Protein AF-A0A7S4VEH2-F1 (afdb_monomer)

Solvent-accessible surface area (backbone atoms only — not comparable to full-atom values): 6052 Å² total; per-residue (Å²): 135,84,85,79,81,44,60,84,27,57,53,77,74,77,70,29,59,28,53,64,31,67,52,95,81,27,40,36,30,19,26,14,56,30,73,25,32,37,40,34,35,75,90,79,71,46,65,41,48,45,76,43,55,86,74,33,49,46,79,63,50,19,17,65,28,42,42,61,58,96,90,38,81,47,67,40,70,66,52,32,50,63,52,76,71,81,86,72,79,81,72,74,74,77,82,78,73,90,75,88,131

Foldseek 3Di:
DDDQPCVQQVQPDPPQFADWEDAPQWIWTHGQAGQFIWIAHPVVSDIYTHGCVVQQFDDHRFFNDWDDDPRDIDTHGDPGPRPPPPPPPPCPPPPDDDDDD

Organism: NCBI:txid311494

Nearest PDB structures (foldseek):
  7plb-assembly1_A  TM=7.196E-01  e=3.861E-01  Caulobacter vibrioides CB15
  7rj9-assembly2_B  TM=5.709E-01  e=5.611E-01  Homo sapiens
  8f5p-assembly1_E  TM=6.770E-01  e=1.833E+00  Leishmania tarentolae
  5hx2-assembly1_A  TM=5.806E-01  e=2.664E+00  Tequatrovirus T4
  2w18-assembly1_A  TM=5.055E-01  e=6.785E+00  Homo sapiens

Sequence (101 aa):
VRGIDVASAGARGDDKFCGICECAGKVYAAPFNAEKLLEYDPTCGSVRGIDVASAGARGDYKFSGICECAGKVYAAPYNAELAPRKSSWSTTPPAAVSAAS

Secondary structure (DSSP, 8-state):
-PPP--GGGT--SSS-EEEEEEETTEEEEEESS-SEEEEEETTTTEEEEEE-GGGTEESSS-EEEEEEETTEEEEEESS-EE-------------------

Structure (mmCIF, N/CA/C/O backbone):
data_AF-A0A7S4VEH2-F1
#
_entry.id   AF-A0A7S4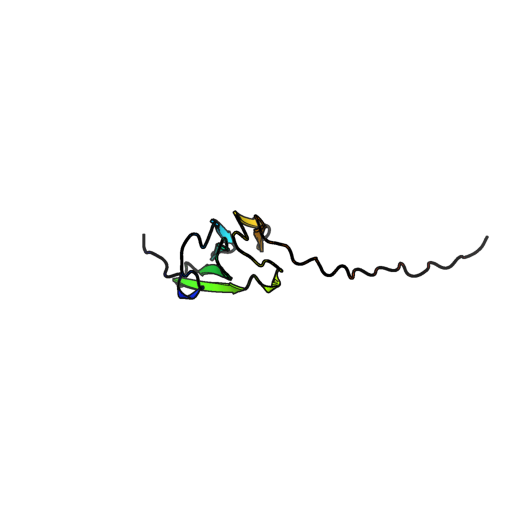VEH2-F1
#
loop_
_atom_site.group_PDB
_atom_site.id
_atom_site.type_symbol
_atom_site.label_atom_id
_atom_site.label_alt_id
_atom_site.label_comp_id
_atom_site.label_asym_id
_atom_site.label_entity_id
_atom_site.label_seq_id
_atom_site.pdbx_PDB_ins_code
_atom_site.Cartn_x
_atom_site.Cartn_y
_atom_site.Cartn_z
_atom_site.occupancy
_atom_site.B_iso_or_equiv
_atom_site.auth_seq_id
_atom_site.auth_comp_id
_atom_site.auth_asym_id
_atom_site.auth_atom_id
_atom_site.pdbx_PDB_model_num
ATOM 1 N N . VAL A 1 1 ? -18.958 -8.177 -4.803 1.00 48.69 1 VAL A N 1
ATOM 2 C CA . VAL A 1 1 ? -17.726 -7.436 -4.440 1.00 48.69 1 VAL A CA 1
ATOM 3 C C . VAL A 1 1 ? -17.686 -6.173 -5.287 1.00 48.69 1 VAL A C 1
ATOM 5 O O . VAL A 1 1 ? -17.835 -6.296 -6.495 1.00 48.69 1 VAL A O 1
ATOM 8 N N . ARG A 1 2 ? -17.610 -4.976 -4.691 1.00 62.22 2 ARG A N 1
ATOM 9 C CA . ARG A 1 2 ? -17.400 -3.731 -5.451 1.00 62.22 2 ARG A CA 1
ATOM 10 C C . ARG A 1 2 ? -15.892 -3.525 -5.599 1.00 62.22 2 ARG A C 1
ATOM 12 O O . ARG A 1 2 ? -15.183 -3.639 -4.605 1.00 62.22 2 ARG A O 1
ATOM 19 N N . GLY A 1 3 ? -15.416 -3.289 -6.820 1.00 63.50 3 GLY A N 1
ATOM 20 C CA . GLY A 1 3 ? -14.022 -2.909 -7.048 1.00 63.50 3 GLY A CA 1
ATOM 21 C C . GLY A 1 3 ? -13.737 -1.545 -6.420 1.00 63.50 3 GLY A C 1
ATOM 22 O O . GLY A 1 3 ? -14.608 -0.675 -6.425 1.00 63.50 3 GLY A O 1
ATOM 23 N N . ILE A 1 4 ? -12.544 -1.380 -5.856 1.00 73.50 4 ILE A N 1
ATOM 24 C CA . ILE A 1 4 ? -12.077 -0.106 -5.302 1.00 73.50 4 ILE A CA 1
ATOM 25 C C . ILE A 1 4 ? -11.321 0.620 -6.415 1.00 73.50 4 ILE A C 1
ATOM 27 O O . ILE A 1 4 ? -10.411 0.043 -7.010 1.00 73.50 4 ILE A O 1
ATOM 31 N N . ASP A 1 5 ? -11.688 1.870 -6.702 1.00 74.50 5 ASP A N 1
ATOM 32 C CA . ASP A 1 5 ? -10.910 2.699 -7.623 1.00 74.50 5 ASP A CA 1
ATOM 33 C C . ASP A 1 5 ? -9.641 3.195 -6.924 1.00 74.50 5 ASP A C 1
ATOM 35 O O . ASP A 1 5 ? -9.668 4.080 -6.068 1.00 74.50 5 ASP A O 1
ATOM 39 N N . VAL A 1 6 ? -8.519 2.581 -7.286 1.00 70.19 6 VAL A N 1
ATOM 40 C CA . VAL A 1 6 ? -7.194 2.868 -6.731 1.00 70.19 6 VAL A CA 1
ATOM 41 C C . VAL A 1 6 ? -6.381 3.822 -7.613 1.00 70.19 6 VAL A C 1
ATOM 43 O O . VAL A 1 6 ? -5.240 4.156 -7.279 1.00 70.19 6 VAL A O 1
ATOM 46 N N . ALA A 1 7 ? -6.954 4.315 -8.720 1.00 70.56 7 ALA A N 1
ATOM 47 C CA . ALA A 1 7 ? -6.262 5.221 -9.634 1.00 70.56 7 ALA A CA 1
ATOM 48 C C . ALA A 1 7 ? -5.871 6.542 -8.951 1.00 70.56 7 ALA A C 1
ATOM 50 O O . ALA A 1 7 ? -4.811 7.098 -9.247 1.00 70.56 7 ALA A O 1
ATOM 51 N N . SER A 1 8 ? -6.689 7.010 -8.005 1.00 67.38 8 SER A N 1
ATOM 52 C CA . SER A 1 8 ? -6.434 8.201 -7.185 1.00 67.38 8 SER A CA 1
ATOM 53 C C . SER A 1 8 ? -5.230 8.047 -6.244 1.00 67.38 8 SER A C 1
ATOM 55 O O . SER A 1 8 ? -4.567 9.035 -5.933 1.00 67.38 8 SER A O 1
ATOM 57 N N . ALA A 1 9 ? -4.885 6.817 -5.850 1.00 64.62 9 ALA A N 1
ATOM 58 C CA . ALA A 1 9 ? -3.685 6.511 -5.068 1.00 64.62 9 ALA A CA 1
ATOM 59 C C . ALA A 1 9 ? -2.412 6.373 -5.924 1.00 64.62 9 ALA A C 1
ATOM 61 O O . ALA A 1 9 ? -1.355 6.036 -5.394 1.00 64.62 9 ALA A O 1
ATOM 62 N N . GLY A 1 10 ? -2.483 6.627 -7.235 1.00 64.94 10 GLY A N 1
ATOM 63 C CA . GLY A 1 10 ? -1.339 6.476 -8.139 1.00 64.94 10 GLY A CA 1
ATOM 64 C C . GLY A 1 10 ? -1.060 5.025 -8.541 1.00 64.94 10 GLY A C 1
ATOM 65 O O . GLY A 1 10 ? 0.013 4.719 -9.055 1.00 64.94 10 GLY A O 1
ATOM 66 N N . ALA A 1 11 ? -2.022 4.120 -8.350 1.00 66.12 11 ALA A N 1
ATOM 67 C CA . ALA A 1 11 ? -1.904 2.718 -8.732 1.00 66.12 11 ALA A CA 1
ATOM 68 C C . ALA A 1 11 ? -2.224 2.494 -10.222 1.00 66.12 11 ALA A C 1
ATOM 70 O O . ALA A 1 11 ? -3.170 1.791 -10.568 1.00 66.12 11 ALA A O 1
ATOM 71 N N . ARG A 1 12 ? -1.468 3.131 -11.126 1.00 67.81 12 ARG A N 1
ATOM 72 C CA . ARG A 1 12 ? -1.629 2.955 -12.582 1.00 67.81 12 ARG A CA 1
ATOM 73 C C . ARG A 1 12 ? -0.587 1.982 -13.137 1.00 67.81 12 ARG A C 1
ATOM 75 O O . ARG A 1 12 ? 0.602 2.285 -13.075 1.00 67.81 12 ARG A O 1
ATOM 82 N N . GLY A 1 13 ? -1.024 0.851 -13.692 1.00 69.81 13 GLY A N 1
ATOM 83 C CA . GLY A 1 13 ? -0.178 -0.191 -14.304 1.00 69.81 13 GLY A CA 1
ATOM 84 C C . GLY A 1 13 ? -0.248 -1.533 -13.565 1.00 69.81 13 GLY A C 1
ATOM 85 O O . GLY A 1 13 ? -1.072 -1.689 -12.668 1.00 69.81 13 GLY A O 1
ATOM 86 N N . ASP A 1 14 ? 0.637 -2.464 -13.916 1.00 76.19 14 ASP A N 1
ATOM 87 C CA . ASP A 1 14 ? 0.622 -3.841 -13.401 1.00 76.19 14 ASP A CA 1
ATOM 88 C C . ASP A 1 14 ? 1.411 -4.009 -12.086 1.00 76.19 14 ASP A C 1
ATOM 90 O O . ASP A 1 14 ? 2.276 -3.190 -11.750 1.00 76.19 14 ASP A O 1
ATOM 94 N N . ASP A 1 15 ? 1.071 -5.057 -11.324 1.00 77.88 15 ASP A N 1
ATOM 95 C CA . ASP A 1 15 ? 1.747 -5.506 -10.092 1.00 77.88 15 ASP A CA 1
ATOM 96 C C . ASP A 1 15 ? 2.018 -4.391 -9.065 1.00 77.88 15 ASP A C 1
ATOM 98 O O . ASP A 1 15 ? 3.103 -4.249 -8.499 1.00 77.88 15 ASP A O 1
ATOM 102 N N . LYS A 1 16 ? 1.022 -3.533 -8.820 1.00 79.62 16 LYS A N 1
ATOM 103 C CA . LYS A 1 16 ? 1.207 -2.347 -7.967 1.00 79.62 16 LYS A CA 1
ATOM 104 C C . LYS A 1 16 ? 1.321 -2.643 -6.489 1.00 79.62 16 LYS A C 1
ATOM 106 O O . LYS A 1 16 ? 2.109 -1.974 -5.817 1.00 79.62 16 LYS A O 1
ATOM 111 N N . PHE A 1 17 ? 0.588 -3.630 -5.995 1.00 83.56 17 PHE A N 1
ATOM 112 C CA . PHE A 1 17 ? 0.561 -3.951 -4.576 1.00 83.56 17 PHE A CA 1
ATOM 113 C C . PHE A 1 17 ? 0.790 -5.436 -4.339 1.00 83.56 17 PHE A C 1
ATOM 115 O O . PHE A 1 17 ? 0.231 -6.269 -5.048 1.00 83.56 17 PHE A O 1
ATOM 122 N N . CYS A 1 18 ? 1.582 -5.753 -3.317 1.00 82.94 18 CYS A N 1
ATOM 123 C CA . CYS A 1 18 ? 1.856 -7.119 -2.890 1.00 82.94 18 CYS A CA 1
ATOM 124 C C . CYS A 1 18 ? 1.494 -7.260 -1.410 1.00 82.94 18 CYS A C 1
ATOM 126 O O . CYS A 1 18 ? 2.259 -6.885 -0.521 1.00 82.94 18 CYS A O 1
ATOM 128 N N . GLY A 1 19 ? 0.296 -7.789 -1.161 1.00 85.75 19 GLY A N 1
ATOM 129 C CA . GLY A 1 19 ? -0.248 -7.986 0.179 1.00 85.75 19 GLY A CA 1
ATOM 130 C C . GLY A 1 19 ? -1.057 -6.800 0.708 1.00 85.75 19 GLY A C 1
ATOM 131 O O . GLY A 1 19 ? -0.876 -5.647 0.308 1.00 85.75 19 GLY A O 1
ATOM 132 N N . ILE A 1 20 ? -1.960 -7.117 1.632 1.00 90.06 20 ILE A N 1
ATOM 133 C CA . ILE A 1 20 ? -2.794 -6.161 2.359 1.00 90.06 20 ILE A CA 1
ATOM 134 C C . ILE A 1 20 ? -2.739 -6.463 3.856 1.00 90.06 20 ILE A C 1
ATOM 136 O O . ILE A 1 20 ? -2.552 -7.613 4.248 1.00 90.06 20 ILE A O 1
ATOM 140 N N . CYS A 1 21 ? -2.920 -5.439 4.681 1.00 90.88 21 CYS A N 1
ATOM 141 C CA . CYS A 1 21 ? -3.060 -5.567 6.125 1.00 90.88 21 CYS A CA 1
ATOM 142 C C . CYS A 1 21 ? -4.157 -4.628 6.625 1.00 90.88 21 CYS A C 1
ATOM 144 O O . CYS A 1 21 ? -4.347 -3.544 6.076 1.00 90.88 21 CYS A O 1
ATOM 146 N N . GLU A 1 22 ? -4.869 -5.030 7.667 1.00 91.62 22 GLU A N 1
ATOM 147 C CA . GLU A 1 22 ? -5.794 -4.155 8.380 1.00 91.62 22 GLU A CA 1
ATOM 148 C C . GLU A 1 22 ? -5.065 -3.512 9.565 1.00 91.62 22 GLU A C 1
ATOM 150 O O . GLU A 1 22 ? -4.263 -4.157 10.234 1.00 91.62 22 GLU A O 1
ATOM 155 N N . CYS A 1 23 ? -5.293 -2.220 9.784 1.00 89.56 23 CYS A N 1
ATOM 156 C CA . CYS A 1 23 ? -4.796 -1.508 10.950 1.00 89.56 23 CYS A CA 1
ATOM 157 C C . CYS A 1 23 ? -5.806 -0.436 11.364 1.00 89.56 23 CYS A C 1
ATOM 159 O O . CYS A 1 23 ? -6.087 0.497 10.606 1.00 89.56 23 CYS A O 1
ATOM 161 N N . ALA A 1 24 ? -6.307 -0.542 12.596 1.00 86.44 24 ALA A N 1
ATOM 162 C CA . ALA A 1 24 ? -7.224 0.419 13.209 1.00 86.44 24 ALA A CA 1
ATOM 163 C C . ALA A 1 24 ? -8.484 0.721 12.365 1.00 86.44 24 ALA A C 1
ATOM 165 O O . ALA A 1 24 ? -8.935 1.865 12.289 1.00 86.44 24 ALA A O 1
ATOM 166 N N . GLY A 1 25 ? -9.053 -0.297 11.717 1.00 86.12 25 GLY A N 1
ATOM 167 C CA . GLY A 1 25 ? -10.263 -0.199 10.898 1.00 86.12 25 GLY A CA 1
ATOM 168 C C . GLY A 1 25 ? -10.026 0.282 9.465 1.00 86.12 25 GLY A C 1
ATOM 169 O O . GLY A 1 25 ? -10.988 0.473 8.722 1.00 86.12 25 GLY A O 1
ATOM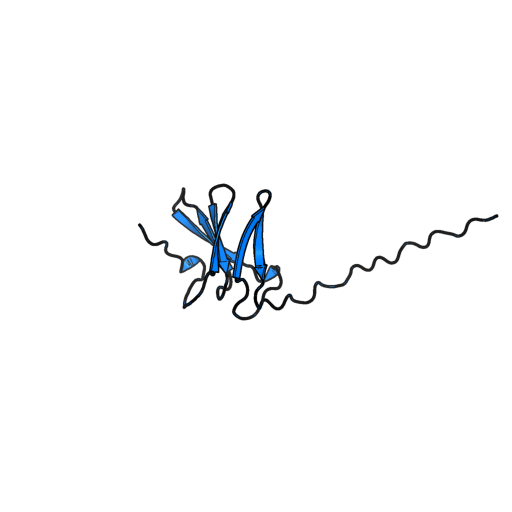 170 N N . LYS A 1 26 ? -8.766 0.466 9.061 1.00 90.50 26 LYS A N 1
ATOM 171 C CA . LYS A 1 26 ? -8.368 0.837 7.700 1.00 90.50 26 LYS A CA 1
ATOM 172 C C . LYS A 1 26 ? -7.559 -0.277 7.057 1.00 90.50 26 LYS A C 1
ATOM 174 O O . LYS A 1 26 ? -6.837 -1.008 7.728 1.00 90.50 26 LYS A O 1
ATOM 179 N N . VAL A 1 27 ? -7.657 -0.387 5.739 1.00 90.25 27 VAL A N 1
ATOM 180 C CA . VAL A 1 27 ? -6.919 -1.376 4.953 1.00 90.25 27 VAL A CA 1
ATOM 181 C C . VAL A 1 27 ? -5.727 -0.703 4.298 1.00 90.25 27 VAL A C 1
ATOM 183 O O . VAL A 1 27 ? -5.864 0.314 3.625 1.00 90.25 27 VAL A O 1
ATOM 186 N N . TYR A 1 28 ? -4.558 -1.297 4.464 1.00 89.25 28 TYR A N 1
ATOM 187 C CA . TYR A 1 28 ? -3.307 -0.829 3.901 1.00 89.25 28 TYR A CA 1
ATOM 188 C C . TYR A 1 28 ? -2.765 -1.853 2.903 1.00 89.25 28 TYR A C 1
ATOM 190 O O . TYR A 1 28 ? -2.820 -3.050 3.177 1.00 89.25 28 TYR A O 1
ATOM 198 N N . ALA A 1 29 ? -2.226 -1.414 1.763 1.00 88.31 29 ALA A N 1
ATOM 199 C CA . ALA A 1 29 ? -1.622 -2.306 0.767 1.00 88.31 29 ALA A CA 1
ATOM 200 C C . ALA A 1 29 ? -0.164 -1.931 0.483 1.00 88.31 29 ALA A C 1
ATOM 202 O O . ALA A 1 29 ? 0.134 -0.772 0.175 1.00 88.31 29 ALA A O 1
ATOM 203 N N . ALA A 1 30 ? 0.741 -2.910 0.569 1.00 87.00 30 ALA A N 1
ATOM 204 C CA . ALA A 1 30 ? 2.173 -2.678 0.383 1.00 87.00 30 ALA A CA 1
ATOM 205 C C . ALA A 1 30 ? 2.491 -2.371 -1.086 1.00 87.00 30 ALA A C 1
ATOM 207 O O . ALA A 1 30 ? 2.098 -3.151 -1.955 1.00 87.00 30 ALA A O 1
ATOM 208 N N . PRO A 1 31 ? 3.221 -1.284 -1.386 1.00 83.94 31 PRO A N 1
ATOM 209 C CA . PRO A 1 31 ? 3.553 -0.928 -2.758 1.00 83.94 31 PRO A CA 1
ATOM 210 C C . PRO A 1 31 ? 4.678 -1.817 -3.305 1.00 83.94 31 PRO A C 1
ATOM 212 O O . PRO A 1 31 ? 5.824 -1.699 -2.891 1.00 83.94 31 PRO A O 1
ATOM 215 N N . PHE A 1 32 ? 4.382 -2.676 -4.277 1.00 82.75 32 PHE A N 1
ATOM 216 C CA . PHE A 1 32 ? 5.404 -3.472 -4.963 1.00 82.75 32 PHE A CA 1
ATOM 217 C C . PHE A 1 32 ? 6.053 -2.643 -6.078 1.00 82.75 32 PHE A C 1
ATOM 219 O O . PHE A 1 32 ? 7.222 -2.279 -5.968 1.00 82.75 32 PHE A O 1
ATOM 226 N N . ASN A 1 33 ? 5.252 -2.217 -7.062 1.00 80.00 33 ASN A N 1
ATOM 227 C CA . ASN A 1 33 ? 5.640 -1.266 -8.117 1.00 80.00 33 ASN A CA 1
ATOM 228 C C . ASN A 1 33 ? 4.913 0.088 -8.023 1.00 80.00 33 ASN A C 1
ATOM 230 O O . ASN A 1 33 ? 4.940 0.890 -8.961 1.00 80.00 33 ASN A O 1
ATOM 234 N N . ALA A 1 34 ? 4.202 0.344 -6.923 1.00 79.12 34 ALA A N 1
ATOM 235 C CA . ALA A 1 34 ? 3.585 1.641 -6.674 1.00 79.12 34 ALA A CA 1
ATOM 236 C C . ALA A 1 34 ? 4.582 2.645 -6.062 1.00 79.12 34 ALA A C 1
ATOM 238 O O . ALA A 1 34 ? 5.537 2.305 -5.355 1.00 79.12 34 ALA A O 1
ATOM 239 N N . GLU A 1 35 ? 4.363 3.929 -6.335 1.00 78.12 35 GLU A N 1
ATOM 240 C CA . GLU A 1 35 ? 5.112 5.018 -5.694 1.00 78.12 35 GLU A CA 1
ATOM 241 C C . GLU A 1 35 ? 4.614 5.305 -4.275 1.00 78.12 35 GLU A C 1
ATOM 243 O O . GLU A 1 35 ? 5.368 5.801 -3.437 1.00 78.12 35 GLU A O 1
ATOM 248 N N . LYS A 1 36 ? 3.353 4.953 -4.008 1.00 83.44 36 LYS A N 1
ATOM 249 C CA . LYS A 1 36 ? 2.634 5.259 -2.774 1.00 83.44 36 LYS A CA 1
ATOM 250 C C . LYS A 1 36 ? 2.041 3.993 -2.174 1.00 83.44 36 LYS A C 1
ATOM 252 O O . LYS A 1 36 ? 1.552 3.134 -2.902 1.00 83.44 36 LYS A O 1
ATOM 257 N N . LEU A 1 37 ? 2.061 3.903 -0.849 1.00 85.12 37 LEU A N 1
ATOM 258 C CA . LEU A 1 37 ? 1.324 2.899 -0.090 1.00 85.12 37 LEU A CA 1
ATOM 259 C C . LEU A 1 37 ? -0.164 3.248 -0.127 1.00 85.12 37 LEU A C 1
ATOM 261 O O . LEU A 1 37 ? -0.528 4.415 0.017 1.00 85.12 37 LEU A O 1
ATOM 265 N N . LEU A 1 38 ? -1.025 2.258 -0.330 1.00 87.31 38 LEU A N 1
ATOM 266 C CA . LEU A 1 38 ? -2.462 2.495 -0.401 1.00 87.31 38 LEU A CA 1
ATOM 267 C C . LEU A 1 38 ? -3.078 2.403 0.991 1.00 87.31 38 LEU A C 1
ATOM 269 O O . LEU A 1 38 ? -2.890 1.398 1.663 1.00 87.31 38 LEU A O 1
ATOM 273 N N . GLU A 1 39 ? -3.815 3.430 1.397 1.00 89.69 39 GLU A N 1
ATOM 274 C CA . GLU A 1 39 ? -4.719 3.433 2.547 1.00 89.69 39 GLU A CA 1
ATOM 275 C C . GLU A 1 39 ? -6.157 3.460 2.017 1.00 89.69 39 GLU A C 1
ATOM 277 O O . GLU A 1 39 ? -6.525 4.332 1.229 1.00 89.69 39 GLU A O 1
ATOM 282 N N . TYR A 1 40 ? -6.978 2.519 2.458 1.00 88.94 40 TYR A N 1
ATOM 283 C CA . TYR A 1 40 ? -8.397 2.440 2.157 1.00 88.94 40 TYR A CA 1
ATOM 284 C C . TYR A 1 40 ? -9.204 2.481 3.449 1.00 88.94 40 TYR A C 1
ATOM 286 O O . TYR A 1 40 ? -8.984 1.691 4.367 1.00 88.94 40 TYR A O 1
ATOM 294 N N . ASP A 1 41 ? -10.161 3.399 3.498 1.00 89.44 41 ASP A N 1
ATOM 295 C CA . ASP A 1 41 ? -11.126 3.508 4.578 1.00 89.44 41 ASP A CA 1
ATOM 296 C C . ASP A 1 41 ? -12.452 2.857 4.144 1.00 89.44 41 ASP A C 1
ATOM 298 O O . ASP A 1 41 ? -13.183 3.444 3.335 1.00 89.44 41 ASP A O 1
ATOM 302 N N . PRO A 1 42 ? -12.797 1.664 4.665 1.00 84.81 42 PRO A N 1
ATOM 303 C CA . PRO A 1 42 ? -14.030 0.974 4.303 1.00 84.81 42 PRO A CA 1
ATOM 304 C C . PRO A 1 42 ? -15.294 1.669 4.827 1.00 84.81 42 PRO A C 1
ATOM 306 O O . PRO A 1 42 ? -16.377 1.406 4.307 1.00 84.81 42 PRO A O 1
ATOM 309 N N . THR A 1 43 ? -15.190 2.554 5.826 1.00 86.69 43 THR A N 1
ATOM 310 C CA . THR A 1 43 ? -16.356 3.232 6.417 1.00 86.69 43 THR A CA 1
ATOM 311 C C . THR A 1 43 ? -16.889 4.342 5.514 1.00 86.69 43 THR A C 1
ATOM 313 O O . THR A 1 43 ? -18.099 4.515 5.383 1.00 86.69 43 THR A O 1
ATOM 316 N N . CYS A 1 44 ? -15.982 5.059 4.847 1.00 84.31 44 CYS A N 1
ATOM 317 C CA . CYS A 1 44 ? -16.295 6.166 3.941 1.00 84.31 44 CYS A CA 1
ATOM 318 C C . CYS A 1 44 ? -16.088 5.789 2.459 1.00 84.31 44 CYS A C 1
ATOM 320 O O . CYS A 1 44 ? -16.487 6.523 1.558 1.00 84.31 44 CYS A O 1
ATOM 322 N N . GLY A 1 45 ? -15.460 4.641 2.184 1.00 83.38 45 GLY A N 1
ATOM 323 C CA . GLY A 1 45 ? -15.074 4.226 0.835 1.00 83.38 45 GLY A CA 1
ATOM 324 C C . GLY A 1 45 ? -13.953 5.082 0.238 1.00 83.38 45 GLY A C 1
ATOM 325 O O . GLY A 1 45 ? -13.836 5.167 -0.983 1.00 83.38 45 GLY A O 1
ATOM 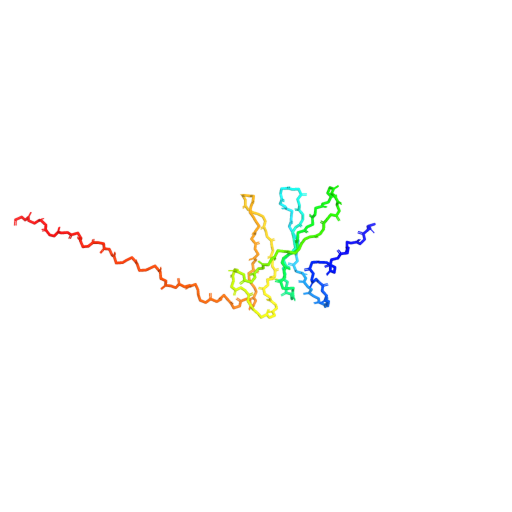326 N N . SER A 1 46 ? -13.153 5.738 1.081 1.00 85.00 46 SER A N 1
ATOM 327 C CA . SER A 1 46 ? -12.111 6.671 0.652 1.00 85.00 46 SER A CA 1
ATOM 328 C C . SER A 1 46 ? -10.785 5.952 0.431 1.00 85.00 46 SER A C 1
ATOM 330 O O . SER A 1 46 ? -10.407 5.076 1.206 1.00 85.00 46 SER A O 1
ATOM 332 N N . VAL A 1 47 ? -10.066 6.340 -0.619 1.00 87.62 47 VAL A N 1
ATOM 333 C CA . VAL A 1 47 ? -8.749 5.802 -0.973 1.00 87.62 47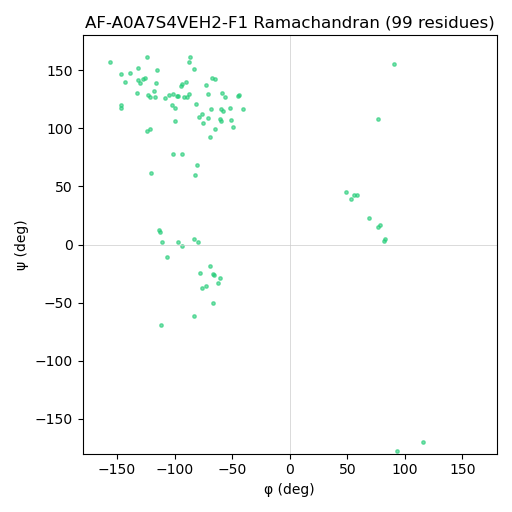 VAL A CA 1
ATOM 334 C C . VAL A 1 47 ? -7.731 6.932 -0.914 1.00 87.62 47 VAL A C 1
ATOM 336 O O . VAL A 1 47 ? -7.950 8.012 -1.466 1.00 87.62 47 VAL A O 1
ATOM 339 N N . ARG A 1 48 ? -6.600 6.689 -0.253 1.00 86.56 48 ARG A N 1
ATOM 340 C CA . ARG A 1 48 ? -5.496 7.639 -0.111 1.00 86.56 48 ARG A CA 1
ATOM 341 C C . ARG A 1 48 ? -4.174 6.957 -0.437 1.00 86.56 48 ARG A C 1
ATOM 343 O O . ARG A 1 48 ? -3.949 5.810 -0.075 1.00 86.56 48 ARG A O 1
ATOM 350 N N . GLY A 1 49 ? -3.285 7.682 -1.108 1.00 86.00 49 GLY A N 1
ATOM 351 C CA . GLY A 1 49 ? -1.896 7.267 -1.303 1.00 86.00 49 GLY A CA 1
ATOM 352 C C . GLY A 1 49 ? -0.990 7.927 -0.266 1.00 86.00 49 GLY A C 1
ATOM 353 O O . GLY A 1 49 ? -1.010 9.150 -0.130 1.00 86.00 49 GLY A O 1
ATOM 354 N N . ILE A 1 50 ? -0.190 7.136 0.442 1.00 83.81 50 ILE A N 1
ATOM 355 C CA . ILE A 1 50 ? 0.827 7.591 1.393 1.00 83.81 50 ILE A CA 1
ATOM 356 C C . ILE A 1 50 ? 2.196 7.487 0.717 1.00 83.81 50 ILE A C 1
ATOM 358 O O . ILE A 1 50 ? 2.616 6.403 0.312 1.00 83.81 50 ILE A O 1
ATOM 362 N N . ASP A 1 51 ? 2.903 8.609 0.589 1.00 79.88 51 ASP A N 1
ATOM 363 C CA . ASP A 1 51 ? 4.225 8.638 -0.038 1.00 79.88 51 ASP A CA 1
ATOM 364 C C . ASP A 1 51 ? 5.264 7.901 0.821 1.00 79.88 51 ASP A C 1
ATOM 366 O O . ASP A 1 51 ? 5.596 8.324 1.929 1.00 79.88 51 ASP A O 1
ATOM 370 N N . VAL A 1 52 ? 5.818 6.809 0.285 1.00 73.00 52 VAL A N 1
ATOM 371 C CA . VAL A 1 52 ? 6.868 6.006 0.945 1.00 73.00 52 VAL A CA 1
ATOM 372 C C . VAL A 1 52 ? 8.284 6.427 0.545 1.00 73.00 52 VAL A C 1
ATOM 374 O O . VAL A 1 52 ? 9.264 5.903 1.069 1.00 73.00 52 VAL A O 1
ATOM 377 N N . ALA A 1 53 ? 8.419 7.413 -0.348 1.00 66.69 53 ALA A N 1
ATOM 378 C CA . ALA A 1 53 ? 9.713 7.941 -0.785 1.00 66.69 53 ALA A CA 1
ATOM 379 C C . ALA A 1 53 ? 10.542 8.532 0.373 1.00 66.69 53 ALA A C 1
ATOM 381 O O . ALA A 1 53 ? 11.772 8.486 0.341 1.00 66.69 53 ALA A O 1
ATOM 382 N N . SER A 1 54 ? 9.882 9.049 1.414 1.00 61.16 54 SER A N 1
ATOM 383 C CA . SER A 1 54 ? 10.526 9.540 2.641 1.00 61.16 54 SER A CA 1
ATOM 384 C C . SER A 1 54 ? 11.193 8.425 3.455 1.00 61.16 54 SER A C 1
ATOM 386 O O . SER A 1 54 ? 12.167 8.689 4.156 1.00 61.16 54 SER A O 1
ATOM 388 N N . ALA A 1 55 ? 10.731 7.178 3.314 1.00 61.69 55 ALA A N 1
ATOM 389 C CA . ALA A 1 55 ? 11.337 5.997 3.926 1.00 61.69 55 ALA A CA 1
ATOM 390 C C . ALA A 1 55 ? 12.566 5.481 3.151 1.00 61.69 55 ALA A C 1
ATOM 392 O O . ALA A 1 55 ? 13.153 4.470 3.528 1.00 61.69 55 ALA A O 1
ATOM 393 N N . GLY A 1 56 ? 12.971 6.164 2.073 1.00 59.72 56 GLY A N 1
ATOM 394 C CA . GLY A 1 56 ? 14.178 5.844 1.312 1.00 59.72 56 GLY A CA 1
ATOM 395 C C . GLY A 1 56 ? 14.019 4.716 0.294 1.00 59.72 56 GLY A C 1
ATOM 396 O O . GLY A 1 56 ? 14.998 4.386 -0.362 1.00 59.72 56 GLY A O 1
ATOM 397 N N . ALA A 1 57 ? 12.816 4.157 0.121 1.00 63.25 57 ALA A N 1
ATOM 398 C CA . ALA A 1 57 ? 12.557 3.105 -0.859 1.00 63.25 57 ALA A CA 1
ATOM 399 C C . ALA A 1 57 ? 12.403 3.688 -2.275 1.00 63.25 57 ALA A C 1
ATOM 401 O O . ALA A 1 57 ? 11.414 4.360 -2.590 1.00 63.25 57 ALA A O 1
ATOM 402 N N . ARG A 1 58 ? 13.388 3.421 -3.137 1.00 64.00 58 ARG A N 1
ATOM 403 C CA . ARG A 1 58 ? 13.406 3.782 -4.565 1.00 64.00 58 ARG A CA 1
ATOM 404 C C . ARG A 1 58 ? 13.614 2.524 -5.421 1.00 64.00 58 ARG A C 1
ATOM 406 O O . ARG A 1 58 ? 14.068 1.511 -4.903 1.00 64.00 58 ARG A O 1
ATOM 413 N N . GLY A 1 59 ? 13.274 2.603 -6.709 1.00 65.31 59 GLY A N 1
ATOM 414 C CA . GLY A 1 59 ? 13.383 1.484 -7.662 1.00 65.31 59 GLY A CA 1
ATOM 415 C C . GLY A 1 59 ? 12.102 0.658 -7.813 1.00 65.31 59 GLY A C 1
ATOM 416 O O . GLY A 1 59 ? 11.082 0.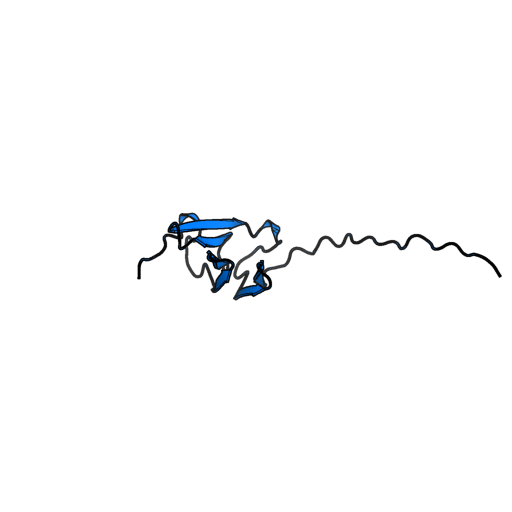991 -7.215 1.00 65.31 59 GLY A O 1
ATOM 417 N N . ASP A 1 60 ? 12.148 -0.391 -8.629 1.00 68.62 60 ASP A N 1
ATOM 418 C CA . ASP A 1 60 ? 11.038 -1.333 -8.829 1.00 68.62 60 ASP A CA 1
ATOM 419 C C . ASP A 1 60 ? 11.060 -2.453 -7.772 1.00 68.62 60 ASP A C 1
ATOM 421 O O . ASP A 1 60 ? 12.088 -2.699 -7.137 1.00 68.62 60 ASP A O 1
ATOM 425 N N . TYR A 1 61 ? 9.936 -3.153 -7.582 1.00 69.56 61 TYR A N 1
ATOM 426 C CA . TYR A 1 61 ? 9.828 -4.316 -6.687 1.00 69.56 61 TYR A CA 1
ATOM 427 C C . TYR A 1 61 ? 10.191 -4.020 -5.219 1.00 69.56 61 TYR A C 1
ATOM 429 O O . TYR A 1 61 ? 10.889 -4.787 -4.550 1.00 69.56 61 TYR A O 1
ATOM 437 N N . LYS A 1 62 ? 9.725 -2.882 -4.697 1.00 72.06 62 LYS A N 1
ATOM 438 C CA . LYS A 1 62 ? 10.184 -2.319 -3.419 1.00 72.06 62 LYS A CA 1
ATOM 439 C C . LYS A 1 62 ? 9.795 -3.177 -2.220 1.00 72.06 62 LYS A C 1
ATOM 441 O O . LYS A 1 62 ? 10.656 -3.481 -1.398 1.00 72.06 62 LYS A O 1
ATOM 446 N N . PHE A 1 63 ? 8.523 -3.562 -2.111 1.00 79.94 63 PHE A N 1
ATOM 447 C CA . PHE A 1 63 ? 7.986 -4.243 -0.930 1.00 79.94 63 PHE A CA 1
ATOM 448 C C . PHE A 1 63 ? 7.151 -5.465 -1.308 1.00 79.94 63 PHE A C 1
ATOM 450 O O . PHE A 1 63 ? 6.237 -5.354 -2.118 1.00 79.94 63 PHE A O 1
ATOM 457 N N . SER A 1 64 ? 7.426 -6.613 -0.682 1.00 81.81 64 SER A N 1
ATOM 458 C CA . SER A 1 64 ? 6.714 -7.878 -0.947 1.00 81.81 64 SER A CA 1
ATOM 459 C C . SER A 1 64 ? 5.821 -8.335 0.214 1.00 81.81 64 SER A C 1
ATOM 461 O O . SER A 1 64 ? 5.210 -9.400 0.140 1.00 81.81 64 SER A O 1
ATOM 463 N N . GLY A 1 65 ? 5.732 -7.560 1.293 1.00 81.62 65 GLY A N 1
ATOM 464 C CA . GLY A 1 65 ? 4.904 -7.918 2.439 1.00 81.62 65 GLY A CA 1
ATOM 465 C C . GLY A 1 65 ? 4.499 -6.709 3.261 1.00 81.62 65 GLY A C 1
ATOM 466 O O . GLY A 1 65 ? 5.162 -5.672 3.231 1.00 81.62 65 GLY A O 1
ATOM 467 N N . ILE A 1 66 ? 3.410 -6.859 4.006 1.00 88.31 66 ILE A N 1
ATOM 468 C CA . ILE A 1 66 ? 2.865 -5.843 4.901 1.00 88.31 66 ILE A CA 1
ATOM 469 C C . ILE A 1 66 ? 2.301 -6.515 6.149 1.00 88.31 66 ILE A C 1
ATOM 471 O O . ILE A 1 66 ? 1.705 -7.586 6.061 1.00 88.31 66 ILE A O 1
ATOM 475 N N . CYS A 1 67 ? 2.519 -5.903 7.307 1.00 89.12 67 CYS A N 1
ATOM 476 C CA . CYS A 1 67 ? 2.048 -6.396 8.593 1.00 89.12 67 CYS A CA 1
ATOM 477 C C . CYS A 1 67 ? 1.712 -5.220 9.511 1.00 89.12 67 CYS A C 1
ATOM 479 O O . CYS A 1 67 ? 2.354 -4.171 9.449 1.00 89.12 67 CYS A O 1
ATOM 481 N N . GLU A 1 68 ? 0.713 -5.391 10.364 1.00 89.06 68 GLU A N 1
ATOM 482 C CA . GLU A 1 68 ? 0.409 -4.479 11.458 1.00 89.06 68 GLU A CA 1
ATOM 483 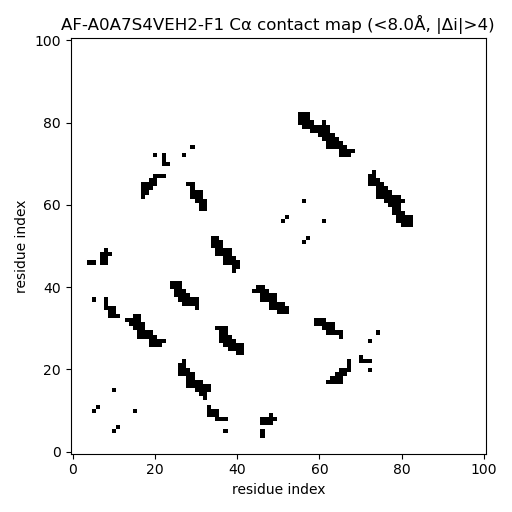C C . GLU A 1 68 ? 1.086 -4.995 12.731 1.00 89.06 68 GLU A C 1
ATOM 485 O O . GLU A 1 68 ? 1.117 -6.194 13.003 1.00 89.06 68 GLU A O 1
ATOM 490 N N . CYS A 1 69 ? 1.695 -4.087 13.485 1.00 85.81 69 CYS A N 1
ATOM 491 C CA . CYS A 1 69 ? 2.249 -4.386 14.792 1.00 85.81 69 CYS A CA 1
ATOM 492 C C . CYS A 1 69 ? 2.104 -3.164 15.704 1.00 85.81 69 CYS A C 1
ATOM 494 O O . CYS A 1 69 ? 2.677 -2.101 15.447 1.00 85.81 69 CYS A O 1
ATOM 496 N N . ALA A 1 70 ? 1.347 -3.328 16.790 1.00 85.81 70 ALA A N 1
ATOM 497 C CA . ALA A 1 70 ? 1.120 -2.312 17.818 1.00 85.81 70 ALA A CA 1
ATOM 498 C C . ALA A 1 70 ? 0.556 -0.976 17.278 1.00 85.81 70 ALA A C 1
ATOM 500 O O . ALA A 1 70 ? 0.993 0.108 17.675 1.00 85.81 70 ALA A O 1
ATOM 501 N N . GLY A 1 71 ? -0.407 -1.049 16.358 1.00 81.88 71 GLY A N 1
ATOM 502 C CA . GLY A 1 71 ? -1.071 0.097 15.733 1.00 81.88 71 GLY A CA 1
ATOM 503 C C . GLY A 1 71 ? -0.235 0.786 14.655 1.00 81.88 71 GLY A C 1
ATOM 504 O O . GLY A 1 71 ? -0.516 1.928 14.289 1.00 81.88 71 GLY A O 1
ATOM 505 N N . LYS A 1 72 ? 0.826 0.130 14.176 1.00 84.12 72 LYS A N 1
ATOM 506 C CA . LYS A 1 72 ? 1.703 0.634 13.11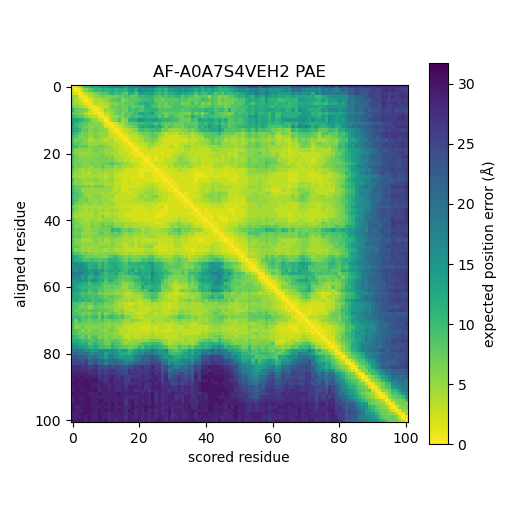7 1.00 84.12 72 LYS A CA 1
ATOM 507 C C . LYS A 1 72 ? 1.803 -0.380 11.995 1.00 84.12 72 LYS A C 1
ATOM 509 O O . LYS A 1 72 ? 1.879 -1.579 12.231 1.00 84.12 72 LYS A O 1
ATOM 514 N N . VAL A 1 73 ? 1.862 0.124 10.771 1.00 86.50 73 VAL A N 1
ATOM 515 C CA . VAL A 1 73 ? 1.978 -0.693 9.565 1.00 86.50 73 VAL A CA 1
ATOM 516 C C . VAL A 1 73 ? 3.437 -0.748 9.127 1.00 86.50 73 VAL A C 1
ATOM 518 O O . VAL A 1 73 ? 4.087 0.284 8.955 1.00 86.50 73 VAL A O 1
ATOM 521 N N . TYR A 1 74 ? 3.940 -1.960 8.928 1.00 82.44 74 TYR A N 1
ATOM 522 C CA . TYR A 1 74 ? 5.300 -2.260 8.506 1.00 82.44 74 TYR A CA 1
ATOM 523 C C . TYR A 1 74 ? 5.265 -2.956 7.151 1.00 82.44 74 TYR A C 1
ATOM 525 O O . TYR A 1 74 ? 4.582 -3.964 6.991 1.00 82.44 74 TYR A O 1
ATOM 533 N N . ALA A 1 75 ? 6.017 -2.436 6.183 1.00 83.19 75 ALA A N 1
ATOM 534 C CA . ALA A 1 75 ? 6.190 -3.063 4.878 1.00 83.19 75 ALA A CA 1
ATOM 535 C C . ALA A 1 75 ? 7.581 -3.706 4.789 1.00 83.19 75 ALA A C 1
ATOM 537 O O . ALA A 1 75 ? 8.590 -3.058 5.076 1.00 83.19 75 ALA A O 1
ATOM 538 N N . ALA A 1 76 ? 7.634 -4.980 4.403 1.00 81.19 76 ALA A N 1
ATOM 539 C CA . ALA A 1 76 ? 8.873 -5.731 4.259 1.00 81.19 76 ALA A CA 1
ATOM 540 C C . ALA A 1 76 ? 9.526 -5.411 2.902 1.00 81.19 76 ALA A C 1
ATOM 542 O O . ALA A 1 76 ? 8.883 -5.624 1.865 1.00 81.19 76 ALA A O 1
ATOM 543 N N . PRO A 1 77 ? 10.769 -4.895 2.880 1.00 75.44 77 PRO A N 1
ATOM 544 C CA . PRO A 1 77 ? 11.472 -4.615 1.635 1.00 75.44 77 PRO A CA 1
ATOM 545 C C . PRO A 1 77 ? 11.804 -5.919 0.895 1.00 75.44 77 PRO A C 1
ATOM 547 O O . PRO A 1 77 ? 12.118 -6.927 1.524 1.00 75.44 77 PRO A O 1
ATOM 550 N N . TYR A 1 78 ? 11.734 -5.889 -0.436 1.00 73.38 78 TYR A N 1
ATOM 551 C CA . TYR A 1 78 ? 12.131 -6.989 -1.321 1.00 73.38 78 TYR A CA 1
ATOM 552 C C . TYR A 1 78 ? 13.376 -6.602 -2.128 1.00 73.38 78 TYR A C 1
ATOM 554 O O . TYR A 1 78 ? 14.464 -7.069 -1.813 1.00 73.38 78 TYR A O 1
ATOM 562 N N . ASN A 1 79 ? 13.239 -5.659 -3.068 1.00 71.81 79 ASN A N 1
ATOM 563 C CA . ASN A 1 79 ? 14.353 -5.029 -3.793 1.00 71.81 79 ASN A CA 1
ATOM 564 C C . ASN A 1 79 ? 14.513 -3.541 -3.461 1.00 71.81 79 ASN A C 1
ATOM 566 O O . ASN A 1 79 ? 15.225 -2.828 -4.165 1.00 71.81 79 ASN A O 1
ATOM 570 N N . ALA A 1 80 ? 13.844 -3.040 -2.418 1.00 63.41 80 ALA A N 1
ATOM 571 C CA . ALA A 1 80 ? 14.027 -1.655 -2.010 1.00 63.41 80 ALA A CA 1
ATOM 572 C C . ALA A 1 80 ? 15.495 -1.430 -1.626 1.00 63.41 80 ALA A C 1
ATOM 574 O O . ALA A 1 80 ? 15.949 -1.880 -0.571 1.00 63.41 80 ALA A O 1
ATOM 575 N N . GLU A 1 81 ? 16.225 -0.702 -2.472 1.00 58.19 81 GLU A N 1
ATOM 576 C CA . GLU A 1 81 ? 17.510 -0.135 -2.100 1.00 58.19 81 GLU A CA 1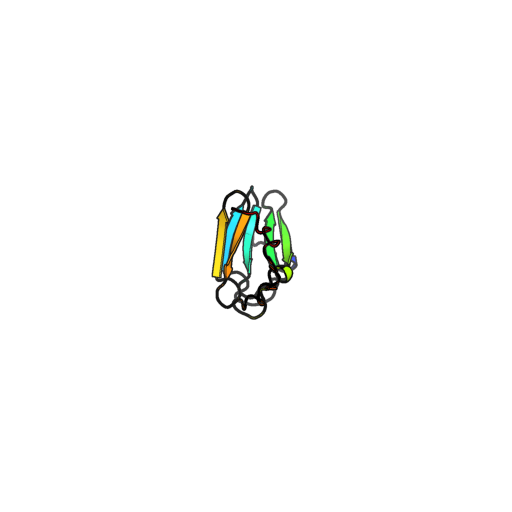
ATOM 577 C C . GLU A 1 81 ? 17.214 0.883 -0.998 1.00 58.19 81 GLU A C 1
ATOM 579 O O . GLU A 1 81 ? 16.708 1.979 -1.246 1.00 58.19 81 GLU A O 1
ATOM 584 N N . LEU A 1 82 ? 17.425 0.472 0.254 1.00 56.34 82 LEU A N 1
ATOM 585 C CA . LEU A 1 82 ? 17.403 1.383 1.384 1.00 56.34 82 LEU A CA 1
ATOM 586 C C . LEU A 1 82 ? 18.500 2.405 1.113 1.00 56.34 82 LEU A C 1
ATOM 588 O O . LEU A 1 82 ? 19.684 2.083 1.238 1.00 56.34 82 LEU A O 1
ATOM 592 N N . ALA A 1 83 ? 18.108 3.631 0.750 1.00 50.38 83 ALA A N 1
ATOM 593 C CA . ALA A 1 83 ? 19.032 4.754 0.757 1.00 50.38 83 ALA A CA 1
ATOM 594 C C . ALA A 1 83 ? 19.824 4.679 2.074 1.00 50.38 83 ALA A C 1
ATOM 596 O O . ALA A 1 83 ? 19.190 4.517 3.126 1.00 50.38 83 ALA A O 1
ATOM 597 N N . PRO A 1 84 ? 21.173 4.716 2.041 1.00 44.38 84 PRO A N 1
ATOM 598 C CA . PRO A 1 84 ? 21.979 4.465 3.223 1.00 44.38 84 PRO A CA 1
ATOM 599 C C . PRO A 1 84 ? 21.459 5.366 4.330 1.00 44.38 84 PRO A C 1
ATOM 601 O O . PRO A 1 84 ? 21.434 6.593 4.180 1.00 44.38 84 PRO A O 1
ATOM 604 N N . ARG A 1 85 ? 20.965 4.741 5.412 1.00 39.62 85 ARG A N 1
ATOM 605 C CA . ARG A 1 85 ? 20.590 5.420 6.655 1.00 39.62 85 ARG A CA 1
ATOM 606 C C . ARG A 1 85 ? 21.677 6.452 6.875 1.00 39.62 85 ARG A C 1
ATOM 608 O O . ARG A 1 85 ? 22.822 6.030 6.998 1.00 39.62 85 ARG A O 1
ATOM 615 N N . LYS A 1 86 ? 21.354 7.756 6.857 1.00 39.00 86 LYS A N 1
ATOM 616 C CA . LYS A 1 86 ? 22.338 8.807 7.147 1.00 39.00 86 LYS A CA 1
ATOM 617 C C . LYS A 1 86 ? 23.035 8.392 8.436 1.00 39.00 86 LYS A C 1
ATOM 619 O O . LYS A 1 86 ? 22.458 8.481 9.519 1.00 39.00 86 LYS A O 1
ATOM 624 N N . SER A 1 87 ? 24.233 7.835 8.310 1.00 39.56 87 SER A N 1
ATOM 625 C CA . SER A 1 87 ? 25.035 7.343 9.412 1.00 39.56 87 SER A CA 1
ATOM 626 C C . SER A 1 87 ? 25.703 8.565 10.013 1.00 39.56 87 SER A C 1
ATOM 628 O O . SER A 1 87 ? 26.899 8.776 9.887 1.00 39.56 87 SER A O 1
ATOM 630 N N . SER A 1 88 ? 24.886 9.410 10.626 1.00 45.38 88 SER A N 1
ATOM 631 C CA . SER A 1 88 ? 25.320 10.444 11.549 1.00 45.38 88 SER A CA 1
ATOM 632 C C . SER A 1 88 ? 24.627 10.164 12.868 1.00 45.38 88 SER A C 1
ATOM 634 O O . SER A 1 88 ? 23.838 10.954 13.367 1.00 45.38 88 SER A O 1
ATOM 636 N N . TRP A 1 89 ? 24.915 8.996 13.434 1.00 36.31 89 TRP A N 1
ATOM 637 C CA . TRP A 1 89 ? 25.039 8.937 14.879 1.00 36.31 89 TRP A CA 1
ATOM 638 C C . TRP A 1 89 ? 26.531 9.126 15.166 1.00 36.31 89 TRP A C 1
ATOM 640 O O . TRP A 1 89 ? 27.284 8.182 15.365 1.00 36.31 89 TRP A O 1
ATOM 650 N N . SER A 1 90 ? 26.988 10.379 15.091 1.00 43.66 90 SER A N 1
ATOM 651 C CA . SER A 1 90 ? 28.172 10.769 15.850 1.00 43.66 90 SER A CA 1
ATOM 652 C C . SER A 1 90 ? 27.751 10.748 17.307 1.00 43.66 90 SER A C 1
ATOM 654 O O . SER A 1 90 ? 27.234 11.733 17.823 1.00 43.66 90 SER A O 1
ATOM 656 N N . THR A 1 91 ? 27.954 9.615 17.963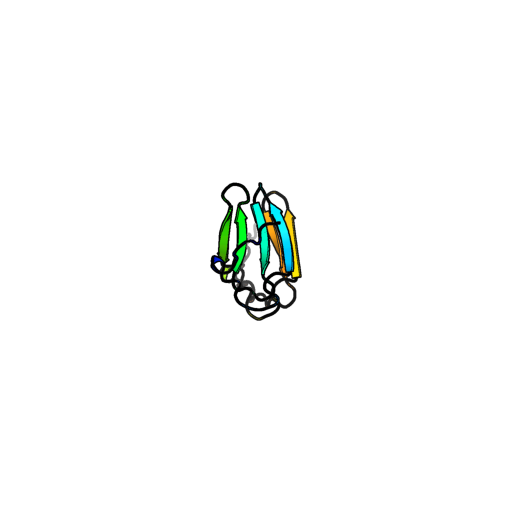 1.00 43.50 91 THR A N 1
ATOM 657 C CA . THR A 1 91 ? 28.086 9.609 19.413 1.00 43.50 91 THR A CA 1
ATOM 658 C C . THR A 1 91 ? 29.571 9.502 19.691 1.00 43.50 91 THR A C 1
ATOM 660 O O . THR A 1 91 ? 30.088 8.428 19.981 1.00 43.50 91 THR A O 1
ATOM 663 N N . THR A 1 92 ? 30.281 10.623 19.551 1.00 43.94 92 THR A N 1
ATOM 664 C CA . THR A 1 92 ? 31.506 10.808 20.328 1.00 43.94 92 THR A CA 1
ATOM 665 C C . THR A 1 92 ? 31.064 10.687 21.786 1.00 43.94 92 THR A C 1
ATOM 667 O O . THR A 1 92 ? 30.237 11.502 22.207 1.00 43.94 92 THR A O 1
ATOM 670 N N . PRO A 1 93 ? 31.497 9.674 22.556 1.00 45.88 93 PRO A N 1
ATOM 671 C CA . PRO A 1 93 ? 31.221 9.686 23.983 1.00 45.88 93 PRO A CA 1
ATOM 672 C C . PRO A 1 93 ? 31.845 10.970 24.550 1.00 45.88 93 PRO A C 1
ATOM 674 O O . PRO A 1 93 ? 33.000 11.261 24.219 1.00 45.88 93 PRO A O 1
ATOM 677 N N . PRO A 1 94 ? 31.124 11.785 25.344 1.00 46.94 94 PRO A N 1
ATOM 678 C CA . PRO A 1 94 ? 31.779 12.868 26.058 1.00 46.94 94 PRO A CA 1
ATOM 679 C C . PRO A 1 94 ? 32.888 12.243 26.904 1.00 46.94 94 PRO A C 1
ATOM 681 O O . PRO A 1 94 ? 32.650 11.266 27.615 1.00 46.94 94 PRO A O 1
ATOM 684 N N . ALA A 1 95 ? 34.107 12.761 26.754 1.00 53.38 95 ALA A N 1
ATOM 685 C CA . ALA A 1 95 ? 35.276 12.320 27.494 1.00 53.38 95 ALA A CA 1
ATOM 686 C C . ALA A 1 95 ? 34.949 12.307 28.994 1.00 53.38 95 ALA A C 1
ATOM 688 O O . ALA A 1 95 ? 34.812 13.360 29.618 1.00 53.38 95 ALA A O 1
ATOM 689 N N . ALA A 1 96 ? 34.787 11.113 29.566 1.00 47.16 96 ALA A N 1
ATOM 690 C CA . ALA A 1 96 ? 34.731 10.957 31.004 1.00 47.16 96 ALA A CA 1
ATOM 691 C C . ALA A 1 96 ? 36.146 11.212 31.527 1.00 47.16 96 ALA A C 1
ATOM 693 O O . ALA A 1 96 ? 37.084 10.464 31.261 1.00 47.16 96 ALA A O 1
ATOM 694 N N . VAL A 1 97 ? 36.270 12.355 32.186 1.00 49.94 97 VAL A N 1
ATOM 695 C CA . VAL A 1 97 ? 37.436 12.862 32.893 1.00 49.94 97 VAL A CA 1
ATOM 696 C C . VAL A 1 97 ? 38.112 11.780 33.743 1.00 49.94 97 VAL A C 1
ATOM 698 O O . VAL A 1 97 ? 37.473 11.119 34.560 1.00 49.94 97 VAL A O 1
ATOM 701 N N . SER A 1 98 ? 39.427 11.629 33.576 1.00 47.41 98 SER A N 1
ATOM 702 C CA . SER A 1 98 ? 40.282 10.978 34.569 1.00 47.41 98 SER A CA 1
ATOM 703 C C . SER A 1 98 ? 40.187 11.738 35.892 1.00 47.41 98 SER A C 1
ATOM 705 O O . SER A 1 98 ? 40.617 12.886 35.978 1.00 47.41 98 SER A O 1
ATOM 707 N N . ALA A 1 99 ? 39.672 11.081 36.925 1.00 43.41 99 ALA A N 1
ATOM 708 C CA . ALA A 1 99 ? 39.938 11.396 38.325 1.00 43.41 99 ALA A CA 1
ATOM 709 C C . ALA A 1 99 ? 40.531 10.113 38.930 1.00 43.41 99 ALA A C 1
ATOM 711 O O . ALA A 1 99 ? 39.872 9.081 38.971 1.00 43.41 99 ALA A O 1
ATOM 712 N N . ALA A 1 100 ? 41.856 10.067 39.056 1.00 39.88 100 ALA A N 1
ATOM 713 C CA . ALA A 1 100 ? 42.569 10.304 40.311 1.00 39.88 100 ALA A CA 1
ATOM 714 C C . ALA A 1 100 ? 42.494 9.098 41.269 1.00 39.88 100 ALA A C 1
ATOM 716 O O . ALA A 1 100 ? 41.466 8.815 41.880 1.00 39.88 100 ALA A O 1
ATOM 717 N N . SER A 1 101 ? 43.626 8.412 41.409 1.00 44.62 101 SER A N 1
ATOM 718 C CA . SER A 1 101 ? 44.058 7.749 42.643 1.00 44.62 101 SER A CA 1
ATOM 719 C C . SER A 1 101 ? 45.500 8.148 42.899 1.00 44.62 101 SER A C 1
ATOM 721 O O . SER A 1 101 ? 46.221 8.340 41.891 1.00 44.62 101 SER A O 1
#

Radius of gyration: 19.58 Å; Cα contacts (8 Å, |Δi|>4): 190; chains: 1; bounding box: 62×21×57 Å

Mean predicted aligned error: 11.8 Å

pLDDT: mean 71.83, std 16.17, range [36.31, 91.62]